Protein AF-A0A510G620-F1 (afdb_monomer_lite)

Secondary structure (DSSP, 8-state):
-HHHHHHHHHHTTT-HHHHHHHHHHHHHHHHHHHHHHHTSTTS-----PPPHHHHHHHHHHHHHHHH--STTHHHHHHHHHHHHHHHHTPPPPSEEEETTTTEEEEE-TTS-EEEE-SS--HHHHHHHHHHTT-S--EEE-STTTTTTT---

Organism: NCBI:txid238800

Foldseek 3Di:
DVLVVVLVVCVVVVCSVVSVVVVVVVVVVVVVVVVVLVPDPPSDFLQADQDPVLVVQLVVLVVLLVPDPDPSNVVSVVSNVVSVVCSNVPDQDQWDADPVQRKIWGQDPVRATAIEGQDDPPVVQCVNCSNSRHPHHHYDYNPPPVPVPPDD

Radius of gyration: 24.4 Å; chains: 1; bounding box: 45×55×71 Å

Sequence (152 aa):
MPLALLSLPFTMIGFDNYILKLMGFFIDIIIKSSAYFNSLPAAVWYFGYITNFSILLFLFGFVWICIWKTSWRLLGLAIMAISFIFMFYSPKPELIFDANHMAVGVKDRENKLVTYADKMPAFNRTYWTNWFGQKDSMVLPLENNIFLTHYG

Structure (mmCIF, N/CA/C/O backbone):
data_AF-A0A510G620-F1
#
_entry.id   AF-A0A510G620-F1
#
loop_
_atom_site.group_PDB
_atom_site.id
_atom_site.type_symbol
_atom_site.label_atom_id
_atom_site.label_alt_id
_atom_site.label_comp_id
_atom_site.label_asym_id
_atom_site.label_entity_id
_atom_site.label_seq_id
_atom_site.pdbx_PDB_ins_code
_atom_site.Cartn_x
_atom_site.Cartn_y
_atom_site.Cartn_z
_atom_site.occupancy
_atom_site.B_iso_or_equiv
_atom_site.auth_seq_id
_atom_site.auth_comp_id
_atom_site.auth_asym_id
_atom_site.auth_atom_id
_atom_site.pdbx_PDB_model_num
ATOM 1 N N . MET A 1 1 ? -9.120 -4.424 23.616 1.00 64.62 1 MET A N 1
ATOM 2 C CA . MET A 1 1 ? -10.514 -4.906 23.739 1.00 64.62 1 MET A CA 1
ATOM 3 C C . MET A 1 1 ? -11.087 -4.535 25.112 1.00 64.62 1 MET A C 1
ATOM 5 O O . MET A 1 1 ? -11.132 -5.384 25.994 1.00 64.62 1 MET A O 1
ATOM 9 N N . PRO A 1 2 ? -11.499 -3.274 25.332 1.00 77.62 2 PRO A N 1
ATOM 10 C CA . PRO A 1 2 ? -11.975 -2.819 26.647 1.00 77.62 2 PRO A CA 1
ATOM 11 C C . PRO A 1 2 ? -13.293 -3.485 27.075 1.00 77.62 2 PRO A C 1
ATOM 13 O O . PRO A 1 2 ? -13.453 -3.865 28.228 1.00 77.62 2 PRO A O 1
ATOM 16 N N . LEU A 1 3 ? -14.213 -3.692 26.124 1.00 77.94 3 LEU A N 1
ATOM 17 C CA . LEU A 1 3 ? -15.528 -4.297 26.372 1.00 77.94 3 LEU A CA 1
ATOM 18 C C . LEU A 1 3 ? -15.446 -5.791 26.733 1.00 77.94 3 LEU A C 1
ATOM 20 O O . LEU A 1 3 ? -16.223 -6.270 27.551 1.00 77.94 3 LEU A O 1
ATOM 24 N N . ALA A 1 4 ? -14.468 -6.511 26.174 1.00 81.19 4 ALA A N 1
ATOM 25 C CA . ALA A 1 4 ? -14.214 -7.909 26.521 1.00 81.19 4 ALA A CA 1
ATOM 26 C C . ALA A 1 4 ? -13.718 -8.045 27.971 1.00 81.19 4 ALA A C 1
ATOM 28 O O . ALA A 1 4 ? -14.200 -8.899 28.708 1.00 81.19 4 ALA A O 1
ATOM 29 N N . LEU A 1 5 ? -12.827 -7.151 28.416 1.00 83.69 5 LEU A N 1
ATOM 30 C CA . LEU A 1 5 ? -12.383 -7.081 29.814 1.00 83.69 5 LEU A CA 1
ATOM 31 C C . LEU A 1 5 ? -13.533 -6.736 30.773 1.00 83.69 5 LEU A C 1
ATOM 33 O O . LEU A 1 5 ? -13.620 -7.315 31.850 1.00 83.69 5 LEU A O 1
ATOM 37 N N . LEU A 1 6 ? -14.449 -5.854 30.359 1.00 81.25 6 LEU A N 1
ATOM 38 C CA . LEU A 1 6 ? -15.666 -5.527 31.111 1.00 81.25 6 LEU A CA 1
ATOM 39 C C . LEU A 1 6 ? -16.639 -6.707 31.252 1.00 81.25 6 LEU A C 1
ATOM 41 O O . LEU A 1 6 ? -17.431 -6.709 32.187 1.00 81.25 6 LEU A O 1
ATOM 45 N N . SER A 1 7 ? -16.582 -7.717 30.378 1.00 81.88 7 SER A N 1
ATOM 46 C CA . SER A 1 7 ? -17.452 -8.897 30.494 1.00 81.88 7 SER A CA 1
ATOM 47 C C . SER A 1 7 ? -17.059 -9.831 31.649 1.00 81.88 7 SER A C 1
ATOM 49 O O . SER A 1 7 ? -17.935 -10.442 32.251 1.00 81.88 7 SER A O 1
ATOM 51 N N . LEU A 1 8 ? -15.775 -9.878 32.031 1.00 83.31 8 LEU A N 1
ATOM 52 C CA . LEU A 1 8 ? -15.238 -10.775 33.067 1.00 83.31 8 LEU A CA 1
ATOM 53 C C . LEU A 1 8 ? -15.813 -10.574 34.486 1.00 83.31 8 LEU A C 1
ATOM 55 O O . LEU A 1 8 ? -16.077 -11.562 35.164 1.00 83.31 8 LEU A O 1
ATOM 59 N N . PRO A 1 9 ? -16.032 -9.350 35.000 1.00 82.38 9 PRO A N 1
ATOM 60 C CA . PRO A 1 9 ? -16.739 -9.195 36.273 1.00 82.38 9 PRO A CA 1
ATOM 61 C C . PRO A 1 9 ? -18.237 -9.519 36.148 1.00 82.38 9 PRO A C 1
ATOM 63 O O . PRO A 1 9 ? -18.855 -9.969 37.109 1.00 82.38 9 PRO A O 1
ATOM 66 N N . PHE A 1 10 ? -18.829 -9.341 34.964 1.00 78.25 10 PHE A N 1
ATOM 67 C CA . PHE A 1 10 ? -20.251 -9.594 34.723 1.00 78.25 10 PHE A CA 1
ATOM 68 C C . PHE A 1 10 ? -20.586 -11.071 34.477 1.00 78.25 10 PHE A C 1
ATOM 70 O O . PHE A 1 10 ? -21.742 -11.451 34.674 1.00 78.25 10 PHE A O 1
ATOM 77 N N . THR A 1 11 ? -19.606 -11.921 34.148 1.00 80.75 11 THR A N 1
ATOM 78 C CA . THR A 1 11 ? -19.793 -13.384 34.118 1.00 80.75 11 THR A CA 1
ATOM 79 C C . THR A 1 11 ? -20.119 -13.945 35.501 1.00 80.75 11 THR A C 1
ATOM 81 O O . THR A 1 11 ? -20.894 -14.888 35.596 1.00 80.75 11 THR A O 1
ATOM 84 N N . MET A 1 12 ? -19.614 -13.337 36.586 1.00 80.25 12 MET A N 1
ATOM 85 C CA . MET A 1 12 ? -19.996 -13.711 37.962 1.00 80.25 12 MET A CA 1
ATOM 86 C C . MET A 1 12 ? -21.465 -13.385 38.281 1.00 80.25 12 MET A C 1
ATOM 88 O O . MET A 1 12 ? -22.067 -14.026 39.135 1.00 80.25 12 MET A O 1
ATOM 92 N N . ILE A 1 13 ? -22.043 -12.395 37.594 1.00 79.81 13 ILE A N 1
ATOM 93 C CA . ILE A 1 13 ? -23.417 -11.905 37.797 1.00 79.81 13 ILE A CA 1
ATOM 94 C C . ILE A 1 13 ? -24.389 -12.533 36.765 1.00 79.81 13 ILE A C 1
ATOM 96 O O . ILE A 1 13 ? -25.602 -12.402 36.897 1.00 79.81 13 ILE A O 1
ATOM 100 N N . GLY A 1 14 ? -23.878 -13.241 35.746 1.00 79.81 14 GLY A N 1
ATOM 101 C CA . GLY A 1 14 ? -24.669 -13.879 34.681 1.00 79.81 14 GLY A CA 1
ATOM 102 C C . GLY A 1 14 ? -25.191 -12.924 33.594 1.00 79.81 14 GLY A C 1
ATOM 103 O O . GLY A 1 14 ? -26.107 -13.269 32.850 1.00 79.81 14 GLY A O 1
ATOM 104 N N . PHE A 1 15 ? -24.641 -11.707 33.509 1.00 79.50 15 PHE A N 1
ATOM 105 C CA . PHE A 1 15 ? -25.036 -10.659 32.546 1.00 79.50 15 PHE A CA 1
ATOM 106 C C . PHE A 1 15 ? -24.061 -10.517 31.360 1.00 79.50 15 PHE A C 1
ATOM 108 O O . PHE A 1 15 ? -24.172 -9.595 30.547 1.00 79.50 15 PHE A O 1
ATOM 115 N N . ASP A 1 16 ? -23.113 -11.439 31.238 1.00 82.06 16 ASP A N 1
ATOM 116 C CA . ASP A 1 16 ? -22.087 -11.502 30.195 1.00 82.06 16 ASP A CA 1
ATOM 117 C C . ASP A 1 16 ? -22.672 -11.541 28.777 1.00 82.06 16 ASP A C 1
ATOM 119 O O . ASP A 1 16 ? -22.188 -10.835 27.890 1.00 82.06 16 ASP A O 1
ATOM 123 N N . ASN A 1 17 ? -23.774 -12.271 28.581 1.00 83.44 17 ASN A N 1
ATOM 124 C CA . ASN A 1 17 ? -24.455 -12.379 27.290 1.00 83.44 17 ASN A CA 1
ATOM 125 C C . ASN A 1 17 ? -24.844 -11.014 26.695 1.00 83.44 17 ASN A C 1
ATOM 127 O O . ASN A 1 17 ? -24.731 -10.810 25.485 1.00 83.44 17 ASN A O 1
ATOM 131 N N . TYR A 1 18 ? -25.269 -10.053 27.523 1.00 85.00 18 TYR A N 1
ATOM 132 C CA . TYR A 1 18 ? -25.637 -8.715 27.050 1.00 85.00 18 TYR A CA 1
ATOM 133 C C . TYR A 1 18 ? -24.414 -7.923 26.574 1.00 85.00 18 TYR A C 1
ATOM 135 O O . TYR A 1 18 ? -24.462 -7.287 25.519 1.00 85.00 18 TYR A O 1
ATOM 143 N N . ILE A 1 19 ? -23.303 -8.002 27.312 1.00 84.12 19 ILE A N 1
ATOM 144 C CA . ILE A 1 19 ? -22.046 -7.319 26.970 1.00 84.12 19 ILE A CA 1
ATOM 145 C C . ILE A 1 19 ? -21.431 -7.925 25.704 1.00 84.12 19 ILE A C 1
ATOM 147 O O . ILE A 1 19 ? -20.974 -7.192 24.825 1.00 84.12 19 ILE A O 1
ATOM 151 N N . LEU A 1 20 ? -21.471 -9.251 25.567 1.00 85.31 20 LEU A N 1
ATOM 152 C CA . LEU A 1 20 ? -20.983 -9.949 24.377 1.00 85.31 20 LEU A CA 1
ATOM 153 C C . LEU A 1 20 ? -21.818 -9.611 23.136 1.00 85.31 20 LEU A C 1
ATOM 155 O O . LEU A 1 20 ? -21.257 -9.361 22.069 1.00 85.31 20 LEU A O 1
ATOM 159 N N . LYS A 1 21 ? -23.145 -9.518 23.273 1.00 87.88 21 LYS A N 1
ATOM 160 C CA . LYS A 1 21 ? -24.038 -9.126 22.172 1.00 87.88 21 LYS A CA 1
ATOM 161 C C . LYS A 1 21 ? -23.819 -7.672 21.748 1.00 87.88 21 LYS A C 1
ATOM 163 O O . LYS A 1 21 ? -23.801 -7.377 20.553 1.00 87.88 21 LYS A O 1
ATOM 168 N N . LEU A 1 22 ? -23.574 -6.782 22.712 1.00 89.06 22 LEU A N 1
ATOM 169 C CA . LEU A 1 22 ? -23.185 -5.396 22.452 1.00 89.06 22 LEU A CA 1
ATOM 170 C C . LEU A 1 22 ? -21.836 -5.316 21.717 1.00 89.06 22 LEU A C 1
ATOM 172 O O . LEU A 1 22 ? -21.700 -4.563 20.756 1.00 89.06 22 LEU A O 1
ATOM 176 N N . MET A 1 23 ? -20.848 -6.118 22.122 1.00 88.81 23 MET A N 1
ATOM 177 C CA . MET A 1 23 ? -19.558 -6.198 21.432 1.00 88.81 23 MET A CA 1
ATOM 178 C C . MET A 1 23 ? -19.716 -6.694 19.986 1.00 88.81 23 MET A C 1
ATOM 180 O O . MET A 1 23 ? -19.136 -6.098 19.078 1.00 88.81 23 MET A O 1
ATOM 184 N N . GLY A 1 24 ? -20.530 -7.733 19.769 1.00 89.12 24 GLY A N 1
ATOM 185 C CA . GLY A 1 24 ? -20.850 -8.256 18.437 1.00 89.12 24 GLY A CA 1
ATOM 186 C C . GLY A 1 24 ? -21.460 -7.193 17.524 1.00 89.12 24 GLY A C 1
ATOM 187 O O . GLY A 1 24 ? -21.016 -7.034 16.392 1.00 89.12 24 GLY A O 1
ATOM 188 N N . PHE A 1 25 ? -22.381 -6.378 18.046 1.00 92.44 25 PHE A N 1
ATOM 189 C CA . PHE A 1 25 ? -22.967 -5.258 17.305 1.00 92.44 25 PHE A CA 1
ATOM 190 C C . PHE A 1 25 ? -21.914 -4.251 16.807 1.00 92.44 25 PHE A C 1
ATOM 192 O O . PHE A 1 25 ? -21.951 -3.837 15.648 1.00 92.44 25 PHE A O 1
ATOM 199 N N . PHE A 1 26 ? -20.943 -3.876 17.646 1.00 90.50 26 PHE A N 1
ATOM 200 C CA . PHE A 1 26 ? -19.870 -2.966 17.226 1.00 90.50 26 PHE A CA 1
ATOM 201 C C . PHE A 1 26 ? -18.926 -3.597 16.202 1.00 90.50 26 PHE A C 1
ATOM 203 O O . PHE A 1 26 ? -18.506 -2.925 15.259 1.00 90.50 26 PHE A O 1
ATOM 210 N N . ILE A 1 27 ? -18.610 -4.883 16.359 1.00 92.00 27 ILE A N 1
ATOM 211 C CA . ILE A 1 27 ? -17.795 -5.618 15.387 1.00 92.00 27 ILE A CA 1
ATOM 212 C C . ILE A 1 27 ? -18.516 -5.670 14.035 1.00 92.00 27 ILE A C 1
ATOM 214 O O . ILE A 1 27 ? -17.901 -5.367 13.014 1.00 92.00 27 ILE A O 1
ATOM 218 N N . ASP A 1 28 ? -19.820 -5.946 14.024 1.00 94.62 28 ASP A N 1
ATOM 219 C CA . ASP A 1 28 ? -20.630 -5.954 12.804 1.00 94.62 28 ASP A CA 1
ATOM 220 C C . ASP A 1 28 ? -20.625 -4.596 12.098 1.00 94.62 28 ASP A C 1
ATOM 222 O O . ASP A 1 28 ? -20.543 -4.545 10.871 1.00 94.62 28 ASP A O 1
ATOM 226 N N . ILE A 1 29 ? -20.675 -3.487 12.844 1.00 95.19 29 ILE A N 1
ATOM 227 C CA . ILE A 1 29 ? -20.556 -2.138 12.268 1.00 95.19 29 ILE A CA 1
ATOM 228 C C . ILE A 1 29 ? -19.197 -1.958 11.586 1.00 95.19 29 ILE A C 1
ATOM 230 O O . ILE A 1 29 ? -19.141 -1.456 10.460 1.00 95.19 29 ILE A O 1
ATOM 234 N N . ILE A 1 30 ? -18.108 -2.374 12.237 1.00 94.06 30 ILE A N 1
ATOM 235 C CA . ILE A 1 30 ? -16.750 -2.255 11.688 1.00 94.06 30 ILE A CA 1
ATOM 236 C C . ILE A 1 30 ? -16.614 -3.110 10.423 1.00 94.06 30 ILE A C 1
ATOM 238 O O . ILE A 1 30 ? -16.122 -2.622 9.404 1.00 94.06 30 ILE A O 1
ATOM 242 N N . ILE A 1 31 ? -17.099 -4.355 10.458 1.00 95.38 31 ILE A N 1
ATOM 243 C CA . ILE A 1 31 ? -17.060 -5.277 9.316 1.00 95.38 31 ILE A CA 1
ATOM 244 C C . ILE A 1 31 ? -17.887 -4.726 8.155 1.00 95.38 31 ILE A C 1
ATOM 246 O O . ILE A 1 31 ? -17.385 -4.661 7.035 1.00 95.38 31 ILE A O 1
ATOM 250 N N . LYS A 1 32 ? -19.124 -4.277 8.406 1.00 95.50 32 LYS A N 1
ATOM 251 C CA . LYS A 1 32 ? -19.993 -3.702 7.366 1.00 95.50 32 LYS A CA 1
ATOM 2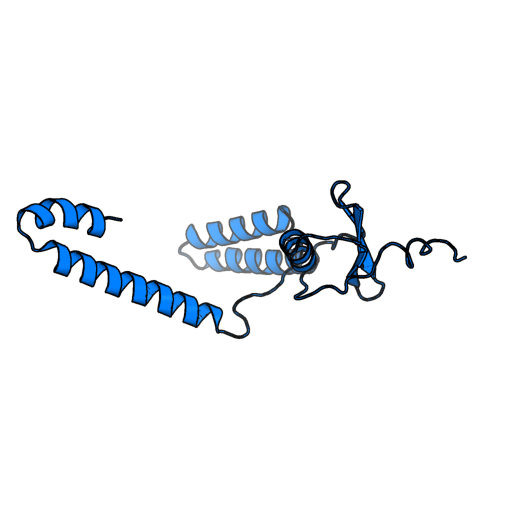52 C C . LYS A 1 32 ? -19.388 -2.445 6.755 1.00 95.50 32 LYS A C 1
ATOM 254 O O . LYS A 1 32 ? -19.432 -2.284 5.540 1.00 95.50 32 LYS A O 1
ATOM 259 N N . SER A 1 33 ? -18.785 -1.588 7.576 1.00 92.94 33 SER A N 1
ATOM 260 C CA . SER A 1 33 ? -18.107 -0.379 7.097 1.00 92.94 33 SER A CA 1
ATOM 261 C C . SER A 1 33 ? -16.909 -0.736 6.217 1.00 92.94 33 SER A C 1
ATOM 263 O O . SER A 1 33 ? -16.786 -0.223 5.110 1.00 92.94 33 SER A O 1
ATOM 265 N N . SER A 1 34 ? -16.062 -1.668 6.662 1.00 91.88 34 SER A N 1
ATOM 266 C CA . SER A 1 34 ? -14.922 -2.160 5.878 1.00 91.88 34 SER A CA 1
ATOM 267 C C . SER A 1 34 ? -15.364 -2.781 4.549 1.00 91.88 34 SER A C 1
ATOM 269 O O . SER A 1 34 ? -14.830 -2.436 3.496 1.00 91.88 34 SER A O 1
ATOM 271 N N . ALA A 1 35 ? -16.395 -3.632 4.575 1.00 91.69 35 ALA A N 1
ATOM 272 C CA . ALA A 1 35 ? -16.962 -4.251 3.380 1.00 91.69 35 ALA A CA 1
ATOM 273 C C . ALA A 1 35 ? -17.515 -3.207 2.398 1.00 91.69 35 ALA A C 1
ATOM 275 O O . ALA A 1 35 ? -17.292 -3.319 1.194 1.00 91.69 35 ALA A O 1
ATOM 276 N N . TYR A 1 36 ? -18.175 -2.165 2.910 1.00 92.62 36 TYR A N 1
ATOM 277 C CA . TYR A 1 36 ? -18.656 -1.051 2.099 1.00 92.62 36 TYR A CA 1
ATOM 278 C C . TYR A 1 36 ? -17.504 -0.321 1.398 1.00 92.62 36 TYR A C 1
ATOM 280 O O . TYR A 1 36 ? -17.541 -0.163 0.177 1.00 92.62 36 TYR A O 1
ATOM 288 N N . PHE A 1 37 ? -16.443 0.050 2.124 1.00 88.81 37 PHE A N 1
ATOM 289 C CA . PHE A 1 37 ? -15.288 0.719 1.516 1.00 88.81 37 PHE A CA 1
ATOM 290 C C . PHE A 1 37 ? -14.555 -0.170 0.505 1.00 88.81 37 PHE A C 1
ATOM 292 O O . PHE A 1 37 ? -14.185 0.315 -0.560 1.00 88.81 37 PHE A O 1
ATOM 299 N N . ASN A 1 38 ? -14.414 -1.469 0.784 1.00 87.75 38 ASN A N 1
ATOM 300 C CA . ASN A 1 38 ? -13.821 -2.426 -0.156 1.00 87.75 38 ASN A CA 1
ATOM 301 C C . ASN A 1 38 ? -14.662 -2.639 -1.423 1.00 87.75 38 ASN A C 1
ATOM 303 O O . ASN A 1 38 ? -14.111 -2.999 -2.459 1.00 87.75 38 ASN A O 1
ATOM 307 N N . SER A 1 39 ? -15.981 -2.429 -1.360 1.00 88.44 39 SER A N 1
ATOM 308 C CA . SER A 1 39 ? -16.870 -2.589 -2.520 1.00 88.44 39 SER A CA 1
ATOM 309 C C . SER A 1 39 ? -16.784 -1.441 -3.535 1.00 88.44 39 SER A C 1
ATOM 311 O O . SER A 1 39 ? -17.310 -1.557 -4.642 1.00 88.44 39 SER A O 1
ATOM 313 N N . LEU A 1 40 ? -16.120 -0.332 -3.189 1.00 89.88 40 LEU A N 1
ATOM 314 C CA . LEU A 1 40 ? -15.976 0.814 -4.082 1.00 89.88 40 LEU A CA 1
ATOM 315 C C . LEU A 1 40 ? -15.030 0.476 -5.255 1.00 89.88 40 LEU A C 1
ATOM 317 O O . LEU A 1 40 ? -13.940 -0.052 -5.033 1.00 89.88 40 LEU A O 1
ATOM 321 N N . PRO A 1 41 ? -15.369 0.856 -6.504 1.00 75.75 41 PRO A N 1
ATOM 322 C CA . PRO A 1 41 ? -14.598 0.498 -7.703 1.00 75.75 41 PRO A CA 1
ATOM 323 C C . PRO A 1 41 ? -13.181 1.103 -7.758 1.00 75.75 41 PRO A C 1
ATOM 325 O O . PRO A 1 41 ? -12.390 0.729 -8.618 1.00 75.75 41 PRO A O 1
ATOM 328 N N . ALA A 1 42 ? -12.845 2.010 -6.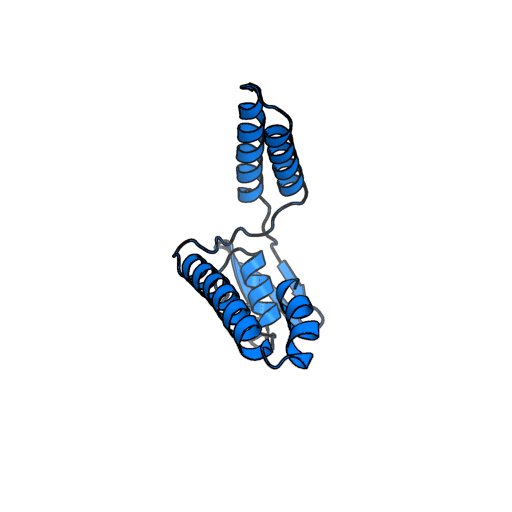836 1.00 76.31 42 ALA A N 1
ATOM 329 C CA . ALA A 1 42 ? -11.529 2.631 -6.688 1.00 76.31 42 ALA A CA 1
ATOM 330 C C . ALA A 1 42 ? -10.907 2.396 -5.296 1.00 76.31 42 ALA A C 1
ATOM 332 O O . ALA A 1 42 ? -10.006 3.131 -4.901 1.00 76.31 42 ALA A O 1
ATOM 333 N N . ALA A 1 43 ? -11.383 1.395 -4.545 1.00 72.12 43 ALA A N 1
ATOM 334 C CA . ALA A 1 43 ? -10.880 1.089 -3.203 1.00 72.12 43 ALA A CA 1
ATOM 335 C C . ALA A 1 43 ? -9.384 0.737 -3.193 1.00 72.12 43 ALA A C 1
ATOM 337 O O . ALA A 1 43 ? -8.676 1.035 -2.234 1.00 72.12 43 ALA A O 1
ATOM 338 N N . VAL A 1 44 ? -8.901 0.127 -4.280 1.00 70.62 44 VAL A N 1
ATOM 339 C CA . VAL A 1 44 ? -7.497 -0.241 -4.456 1.00 70.62 44 VAL A CA 1
ATOM 340 C C . VAL A 1 44 ? -6.979 0.370 -5.748 1.00 70.62 44 VAL A C 1
ATOM 342 O O . VAL A 1 44 ? -7.438 0.036 -6.839 1.00 70.62 44 VAL A O 1
ATOM 345 N N . TRP A 1 45 ? -6.001 1.262 -5.616 1.00 65.81 45 TRP A N 1
ATOM 346 C CA . TRP A 1 45 ? -5.190 1.733 -6.731 1.00 65.81 45 TRP A CA 1
ATOM 347 C C . TRP A 1 45 ? -3.845 1.024 -6.698 1.00 65.81 45 TRP A C 1
ATOM 349 O O . TRP A 1 45 ? -3.076 1.160 -5.747 1.00 65.81 45 TRP A O 1
ATOM 359 N N . TYR A 1 46 ? -3.564 0.275 -7.758 1.00 65.25 46 TYR A N 1
ATOM 360 C CA . TYR A 1 46 ? -2.301 -0.425 -7.938 1.00 65.25 46 TYR A CA 1
ATOM 361 C C . TYR A 1 46 ? -1.239 0.558 -8.435 1.00 65.25 46 TYR A C 1
ATOM 363 O O . TYR A 1 46 ? -0.904 0.607 -9.618 1.00 65.25 46 TYR A O 1
ATOM 371 N N . PHE A 1 47 ? -0.721 1.380 -7.525 1.00 60.47 47 PHE A N 1
ATOM 372 C CA . PHE A 1 47 ? 0.552 2.044 -7.760 1.00 60.47 47 PHE A CA 1
ATOM 373 C C . PHE A 1 47 ? 1.650 0.985 -7.654 1.00 60.47 47 PHE A C 1
ATOM 375 O O . PHE A 1 47 ? 1.648 0.194 -6.714 1.00 60.47 47 PHE A O 1
ATOM 382 N N . GLY A 1 48 ? 2.543 0.931 -8.645 1.00 65.75 48 GLY A N 1
ATOM 383 C CA . GLY A 1 48 ? 3.700 0.037 -8.609 1.00 65.75 48 GLY A CA 1
ATOM 384 C C . GLY A 1 48 ? 4.672 0.404 -7.480 1.00 65.75 48 GLY A C 1
ATOM 385 O O . GLY A 1 48 ? 4.305 1.045 -6.497 1.00 65.75 48 GLY A O 1
ATOM 386 N N . TYR A 1 49 ? 5.939 0.023 -7.621 1.00 69.38 49 TYR A N 1
ATOM 387 C CA . TYR A 1 49 ? 6.953 0.302 -6.605 1.00 69.38 49 TYR A CA 1
ATOM 388 C C . TYR A 1 49 ? 6.985 1.775 -6.152 1.00 69.38 49 TYR A C 1
ATOM 390 O O . TYR A 1 49 ? 7.241 2.688 -6.938 1.00 69.38 49 TYR A O 1
ATOM 398 N N . ILE A 1 50 ? 6.768 1.986 -4.852 1.00 74.69 50 ILE A N 1
ATOM 399 C CA . ILE A 1 50 ? 6.895 3.289 -4.201 1.00 74.69 50 ILE A CA 1
ATOM 400 C C . ILE A 1 50 ? 8.341 3.444 -3.750 1.00 74.69 50 ILE A C 1
ATOM 402 O O . ILE A 1 50 ? 8.829 2.690 -2.911 1.00 74.69 50 ILE A O 1
ATOM 406 N N . THR A 1 51 ? 9.029 4.444 -4.288 1.00 81.00 51 THR A N 1
ATOM 407 C CA . THR A 1 51 ? 10.404 4.745 -3.885 1.00 81.00 51 THR A CA 1
ATOM 408 C C . THR A 1 51 ? 10.462 5.314 -2.464 1.00 81.00 51 THR A C 1
ATOM 410 O O . THR A 1 51 ? 9.635 6.139 -2.069 1.00 81.00 51 THR A O 1
ATOM 413 N N . ASN A 1 52 ? 11.506 4.944 -1.710 1.00 86.25 52 ASN A N 1
ATOM 414 C CA . ASN A 1 52 ? 11.760 5.463 -0.356 1.00 86.25 52 ASN A CA 1
ATOM 415 C C . ASN A 1 52 ? 11.825 7.001 -0.307 1.00 86.25 52 ASN A C 1
ATOM 417 O O . ASN A 1 52 ? 11.451 7.622 0.685 1.00 86.25 52 ASN A O 1
ATOM 421 N N . PHE A 1 53 ? 12.280 7.635 -1.388 1.00 86.50 53 PHE A N 1
ATOM 422 C CA . PHE A 1 53 ? 12.305 9.090 -1.486 1.00 86.50 53 PHE A CA 1
ATOM 423 C C . PHE A 1 53 ? 10.893 9.688 -1.573 1.00 86.50 53 PHE A C 1
ATOM 425 O O . PHE A 1 53 ? 10.591 10.660 -0.881 1.00 86.50 53 PHE A O 1
ATOM 432 N N . SER A 1 54 ? 10.002 9.074 -2.361 1.00 86.12 54 SER A N 1
ATOM 433 C CA . SER A 1 54 ? 8.617 9.538 -2.516 1.00 86.12 54 SER A CA 1
ATOM 434 C C . SER A 1 54 ? 7.856 9.470 -1.195 1.00 86.12 54 SER A C 1
ATOM 436 O O . SER A 1 54 ? 7.201 10.445 -0.819 1.00 86.12 54 SER A O 1
ATOM 438 N N . ILE A 1 55 ? 7.990 8.364 -0.449 1.00 88.50 55 ILE A N 1
ATOM 439 C CA . ILE A 1 55 ? 7.311 8.213 0.846 1.00 88.50 55 ILE A CA 1
ATOM 440 C C . ILE A 1 55 ? 7.835 9.213 1.885 1.00 88.50 55 ILE A C 1
ATOM 442 O O . ILE A 1 55 ? 7.045 9.796 2.627 1.00 88.50 55 ILE A O 1
ATOM 446 N N . LEU A 1 56 ? 9.147 9.477 1.900 1.00 92.94 56 LEU A N 1
ATOM 447 C CA . LEU A 1 56 ? 9.748 10.459 2.802 1.00 92.94 56 LEU A CA 1
ATOM 448 C C . LEU A 1 56 ? 9.228 11.871 2.504 1.00 92.94 56 LEU A C 1
ATOM 450 O O . LEU A 1 56 ? 8.844 12.598 3.420 1.00 92.94 56 LEU A O 1
ATOM 454 N N . LEU A 1 57 ? 9.160 12.237 1.221 1.00 91.56 57 LEU A N 1
ATOM 455 C CA . LEU A 1 57 ? 8.653 13.535 0.782 1.00 91.56 57 LEU A CA 1
ATOM 456 C C . LEU A 1 57 ? 7.163 13.706 1.116 1.00 91.56 57 LEU A C 1
ATOM 458 O O . LEU A 1 57 ? 6.748 14.770 1.576 1.00 91.56 57 LEU A O 1
ATOM 462 N N . PHE A 1 58 ? 6.367 12.645 0.948 1.00 91.75 58 PHE A N 1
ATOM 463 C CA . PHE A 1 58 ? 4.954 12.638 1.326 1.00 91.75 58 PHE A CA 1
ATOM 464 C C . PHE A 1 58 ? 4.773 12.861 2.830 1.00 91.75 58 PHE A C 1
ATOM 466 O O . PHE A 1 58 ? 4.006 13.733 3.238 1.00 91.75 58 PHE A O 1
ATOM 473 N N . LEU A 1 59 ? 5.505 12.101 3.652 1.00 94.19 59 LEU A N 1
ATOM 474 C CA . LEU A 1 59 ? 5.476 12.227 5.109 1.00 94.19 59 LEU A CA 1
ATOM 475 C C . LEU A 1 59 ? 5.879 13.628 5.555 1.00 94.19 59 LEU A C 1
ATOM 477 O O . LEU A 1 59 ? 5.221 14.204 6.418 1.00 94.19 59 LEU A O 1
ATOM 481 N N . PHE A 1 60 ? 6.912 14.202 4.941 1.00 94.12 60 PHE A N 1
ATOM 482 C CA . PHE A 1 60 ? 7.337 15.563 5.240 1.00 94.12 60 PHE A CA 1
ATOM 483 C C . PHE A 1 60 ? 6.232 16.584 4.935 1.00 94.12 60 PHE A C 1
ATOM 485 O O . PHE A 1 60 ? 5.917 17.418 5.784 1.00 94.12 60 PHE A O 1
ATOM 492 N N . GLY A 1 61 ? 5.584 16.480 3.769 1.00 92.06 61 GLY A N 1
ATOM 493 C CA . GLY A 1 61 ? 4.438 17.322 3.414 1.00 92.06 61 GLY A CA 1
ATOM 494 C C . GLY A 1 61 ? 3.255 17.153 4.374 1.00 92.06 61 GLY A C 1
ATOM 495 O O . GLY A 1 61 ? 2.663 18.143 4.805 1.00 92.06 61 GLY A O 1
ATOM 496 N N . PHE A 1 62 ? 2.956 15.920 4.788 1.00 92.69 62 PHE A N 1
ATOM 497 C CA . PHE A 1 62 ? 1.895 15.629 5.754 1.00 92.69 62 PHE A CA 1
ATOM 498 C C . PHE A 1 62 ? 2.190 16.218 7.141 1.00 92.69 62 PHE A C 1
ATOM 500 O O . PHE A 1 62 ? 1.344 16.892 7.732 1.00 92.69 62 PHE A O 1
ATOM 507 N N . VAL A 1 63 ? 3.411 16.028 7.648 1.00 94.06 63 VAL A N 1
ATOM 508 C CA . VAL A 1 63 ? 3.857 16.594 8.930 1.00 94.06 63 VAL A CA 1
ATOM 509 C C . VAL A 1 63 ? 3.836 18.122 8.884 1.00 94.06 63 VAL A C 1
ATOM 511 O O . VAL A 1 63 ? 3.367 18.753 9.830 1.00 94.06 63 VAL A O 1
ATOM 514 N N . TRP A 1 64 ? 4.251 18.725 7.767 1.00 94.06 64 TRP A N 1
ATOM 515 C CA . TRP A 1 64 ? 4.154 20.169 7.556 1.00 94.06 64 TRP A CA 1
ATOM 516 C C . TRP A 1 64 ? 2.710 20.664 7.696 1.00 94.06 64 TRP A C 1
ATOM 518 O O . TRP A 1 64 ? 2.450 21.638 8.402 1.00 94.06 64 TRP A O 1
ATOM 528 N N . ILE A 1 65 ? 1.747 19.964 7.089 1.00 91.38 65 ILE A N 1
ATOM 529 C CA . ILE A 1 65 ? 0.329 20.324 7.204 1.00 91.38 65 ILE A CA 1
ATOM 530 C C . ILE A 1 65 ? -0.153 20.267 8.662 1.00 91.38 65 ILE A C 1
ATOM 532 O O . ILE A 1 65 ? -0.929 21.124 9.086 1.00 91.38 65 ILE A O 1
ATOM 536 N N . CYS A 1 66 ? 0.296 19.270 9.423 1.00 89.56 66 CYS A N 1
ATOM 537 C CA . CYS A 1 66 ? -0.108 19.077 10.816 1.00 89.56 66 CYS A CA 1
ATOM 538 C C . CYS A 1 66 ? 0.501 20.109 11.780 1.00 89.56 66 CYS A C 1
ATOM 540 O O . CYS A 1 66 ? -0.152 20.478 12.755 1.00 89.56 66 CYS A O 1
ATOM 542 N N . ILE A 1 67 ? 1.727 20.578 11.526 1.00 92.38 67 ILE A N 1
ATOM 543 C CA . ILE A 1 67 ? 2.425 21.530 12.407 1.00 92.38 67 ILE A CA 1
ATOM 544 C C . ILE A 1 67 ? 1.866 22.952 12.256 1.00 92.38 67 ILE A C 1
ATOM 546 O O . ILE A 1 67 ? 1.686 23.662 13.248 1.00 92.38 67 ILE A O 1
ATOM 550 N N . TRP A 1 68 ? 1.585 23.392 11.028 1.00 91.12 68 TRP A N 1
ATOM 551 C CA . TRP A 1 68 ? 1.243 24.790 10.758 1.00 91.12 68 TRP A CA 1
ATOM 552 C C . TRP A 1 68 ? -0.276 25.026 10.727 1.00 91.12 68 TRP A C 1
ATOM 554 O O . TRP A 1 68 ? -0.996 24.439 9.923 1.00 91.12 68 TRP A O 1
ATOM 564 N N . LYS A 1 69 ? -0.777 25.958 11.556 1.00 81.38 69 LYS A N 1
ATOM 565 C CA . LYS A 1 69 ? -2.198 26.385 11.554 1.00 81.38 69 LYS A CA 1
ATOM 566 C C . LYS A 1 69 ? -2.543 27.473 10.522 1.00 81.38 69 LYS A C 1
ATOM 568 O O . LYS A 1 69 ? -3.715 27.641 10.201 1.00 81.38 69 LYS A O 1
ATOM 573 N N . THR A 1 70 ? -1.557 28.213 10.018 1.00 85.69 70 THR A N 1
ATOM 574 C CA . THR A 1 70 ? -1.740 29.376 9.118 1.00 85.69 70 THR A CA 1
ATOM 575 C C . THR A 1 70 ? -1.723 28.958 7.636 1.00 85.69 70 THR A C 1
ATOM 577 O O . THR A 1 70 ? -1.377 27.823 7.320 1.00 85.69 70 THR A O 1
ATOM 580 N N . SER A 1 71 ? -2.036 29.859 6.692 1.00 84.50 71 SER A N 1
ATOM 581 C CA . SER A 1 71 ? -2.040 29.606 5.233 1.00 84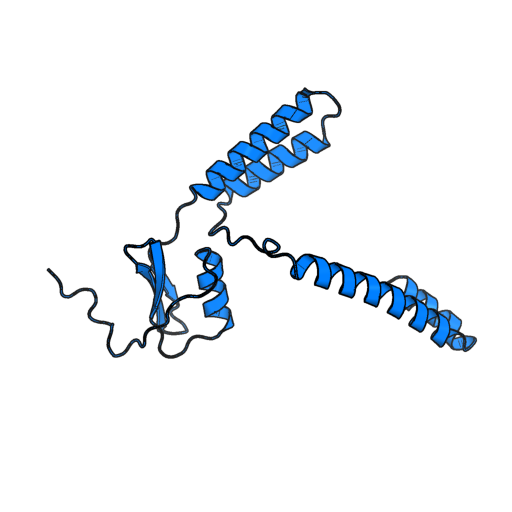.50 71 SER A CA 1
ATOM 582 C C . SER A 1 71 ? -0.749 28.990 4.666 1.00 84.50 71 SER A C 1
ATOM 584 O O . SER A 1 71 ? -0.789 28.358 3.615 1.00 84.50 71 SER A O 1
ATOM 586 N N . TRP A 1 72 ? 0.382 29.078 5.376 1.00 86.38 72 TRP A N 1
ATOM 587 C CA . TRP A 1 72 ? 1.625 28.353 5.054 1.00 86.38 72 TRP A CA 1
ATOM 588 C C . TRP A 1 72 ? 1.479 26.825 5.035 1.00 86.38 72 TRP A C 1
ATOM 590 O O . TRP A 1 72 ? 2.313 26.125 4.459 1.00 86.38 72 TRP A O 1
ATOM 600 N N . ARG A 1 73 ? 0.383 26.302 5.589 1.00 87.88 73 ARG A N 1
ATOM 601 C CA . ARG A 1 73 ? -0.021 24.901 5.480 1.00 87.88 73 ARG A CA 1
ATOM 602 C C . ARG A 1 73 ? -0.175 24.435 4.026 1.00 87.88 73 ARG A C 1
ATOM 604 O O . ARG A 1 73 ? 0.095 23.275 3.733 1.00 87.88 73 ARG A O 1
ATOM 611 N N . LEU A 1 74 ? -0.557 25.332 3.108 1.00 88.12 74 LEU A N 1
ATOM 612 C CA . LEU A 1 74 ? -0.738 25.020 1.681 1.00 88.12 74 LEU A CA 1
ATOM 613 C C . LEU A 1 74 ? 0.559 24.555 1.004 1.00 88.12 74 LEU A C 1
ATOM 615 O O . LEU A 1 74 ? 0.500 23.754 0.074 1.00 88.12 74 LEU A O 1
ATOM 619 N N . LEU A 1 75 ? 1.726 24.976 1.505 1.00 90.75 75 LEU A N 1
ATOM 620 C CA . LEU A 1 75 ? 3.013 24.489 0.999 1.00 90.75 75 LEU A CA 1
ATOM 621 C C . LEU A 1 75 ? 3.182 22.985 1.229 1.00 90.75 75 LEU A C 1
ATOM 623 O O . LEU A 1 75 ? 3.699 22.291 0.360 1.00 90.75 75 LEU A O 1
ATOM 627 N N . GLY A 1 76 ? 2.679 22.457 2.348 1.00 88.56 76 GLY A N 1
ATOM 628 C CA . GLY A 1 76 ? 2.700 21.016 2.604 1.00 88.56 76 GLY A CA 1
ATOM 629 C C . GLY A 1 76 ? 1.868 20.240 1.582 1.00 88.56 76 GLY A C 1
ATOM 630 O O . GLY A 1 76 ? 2.278 19.172 1.138 1.00 88.56 76 GLY A O 1
ATOM 631 N N . LEU A 1 77 ? 0.757 20.823 1.119 1.00 90.25 77 LEU A N 1
ATOM 632 C CA . LEU A 1 77 ? -0.085 20.228 0.080 1.00 90.25 77 LEU A CA 1
ATOM 633 C C . LEU A 1 77 ? 0.626 20.219 -1.281 1.00 90.25 77 LEU A C 1
ATOM 635 O O . LEU A 1 77 ? 0.566 19.218 -1.993 1.00 90.25 77 LEU A O 1
ATOM 639 N N . ALA A 1 78 ? 1.373 21.280 -1.605 1.00 91.81 78 ALA A N 1
ATOM 640 C CA . ALA A 1 78 ? 2.229 21.307 -2.791 1.00 91.81 78 ALA A CA 1
ATOM 641 C C . ALA A 1 78 ? 3.333 20.233 -2.731 1.00 91.81 78 ALA A C 1
ATOM 643 O O . ALA A 1 78 ? 3.551 19.524 -3.710 1.00 91.81 78 ALA A O 1
ATOM 644 N N . ILE A 1 79 ? 3.980 20.049 -1.573 1.00 90.25 79 ILE A N 1
ATOM 645 C CA . ILE A 1 79 ? 4.999 19.004 -1.370 1.00 90.25 79 ILE A CA 1
ATOM 646 C C . ILE A 1 79 ? 4.396 17.602 -1.544 1.00 90.25 79 ILE A C 1
ATOM 648 O O . ILE A 1 79 ? 4.984 16.755 -2.219 1.00 90.25 79 ILE A O 1
ATOM 652 N N . MET A 1 80 ? 3.202 17.357 -0.994 1.00 90.69 80 MET A N 1
ATOM 653 C CA . MET A 1 80 ? 2.494 16.087 -1.187 1.00 90.69 80 MET A CA 1
ATOM 654 C C . MET A 1 80 ? 2.152 15.848 -2.663 1.00 90.69 80 MET A C 1
ATOM 656 O O . MET A 1 80 ? 2.358 14.742 -3.158 1.00 90.69 80 MET A O 1
ATOM 660 N N . ALA A 1 81 ? 1.691 16.874 -3.386 1.00 91.44 81 ALA A N 1
ATOM 661 C CA . ALA A 1 81 ? 1.411 16.769 -4.819 1.00 91.44 81 ALA A CA 1
ATOM 662 C C . ALA A 1 81 ? 2.673 16.422 -5.631 1.00 91.44 81 ALA A C 1
ATOM 664 O O . ALA A 1 81 ? 2.618 15.570 -6.517 1.00 91.44 81 ALA A O 1
ATOM 665 N N . ILE A 1 82 ? 3.823 17.012 -5.290 1.00 90.25 82 ILE A N 1
ATOM 666 C CA . ILE A 1 82 ? 5.113 16.677 -5.911 1.00 90.25 82 ILE A CA 1
ATOM 667 C C . ILE A 1 82 ? 5.484 15.216 -5.632 1.00 90.25 82 ILE A C 1
ATOM 669 O O . ILE A 1 82 ? 5.897 14.509 -6.549 1.00 90.25 82 ILE A O 1
ATOM 673 N N . SER A 1 83 ? 5.286 14.728 -4.405 1.00 87.38 83 SER A N 1
ATOM 674 C CA . SER A 1 83 ? 5.532 13.317 -4.075 1.00 87.38 83 SER A CA 1
ATOM 675 C C . SER A 1 83 ? 4.707 12.356 -4.944 1.00 87.38 83 SER A C 1
ATOM 677 O O . SER A 1 83 ? 5.253 11.377 -5.455 1.00 87.38 83 SER A O 1
ATOM 679 N N . PHE A 1 84 ? 3.433 12.666 -5.214 1.00 85.75 84 PHE A N 1
ATOM 680 C CA . PHE A 1 84 ? 2.615 11.860 -6.131 1.00 85.75 84 PHE A CA 1
ATOM 681 C C . PHE A 1 84 ? 3.193 11.798 -7.550 1.00 85.75 84 PHE A C 1
ATOM 683 O O . PHE A 1 84 ? 3.170 10.736 -8.174 1.00 85.75 84 PHE A O 1
ATOM 690 N N . ILE A 1 85 ? 3.754 12.903 -8.051 1.00 85.69 85 ILE A N 1
ATOM 691 C CA . ILE A 1 85 ? 4.413 12.932 -9.365 1.00 85.69 85 ILE A CA 1
ATOM 692 C C . ILE A 1 85 ? 5.636 12.002 -9.361 1.00 85.69 85 ILE A C 1
ATOM 694 O O . ILE A 1 85 ? 5.791 11.187 -10.269 1.00 85.69 85 ILE A O 1
ATOM 698 N N . PHE A 1 86 ? 6.468 12.055 -8.318 1.00 82.81 86 PHE A N 1
ATOM 699 C CA . PHE A 1 86 ? 7.629 11.163 -8.176 1.00 82.81 86 PHE A CA 1
ATOM 700 C C . PHE A 1 86 ? 7.241 9.682 -8.053 1.00 82.81 86 PHE A C 1
ATOM 702 O O . PHE A 1 86 ? 7.913 8.807 -8.606 1.00 82.81 86 PHE A O 1
ATOM 709 N N . MET A 1 87 ? 6.130 9.389 -7.380 1.00 80.38 87 MET A N 1
ATOM 710 C CA . MET A 1 87 ? 5.592 8.034 -7.274 1.00 80.38 87 MET A CA 1
ATOM 711 C C . MET A 1 87 ? 5.119 7.505 -8.635 1.00 80.38 87 MET A C 1
ATOM 713 O O . MET A 1 87 ? 5.349 6.340 -8.948 1.00 80.38 87 MET A O 1
ATOM 717 N N . PHE A 1 88 ? 4.540 8.360 -9.483 1.00 77.06 88 PHE A N 1
ATOM 718 C CA . PHE A 1 88 ? 4.126 7.979 -10.839 1.00 77.06 88 PHE A CA 1
ATOM 719 C C . PHE A 1 88 ? 5.314 7.719 -11.783 1.00 77.06 88 PHE A C 1
ATOM 721 O O . PHE A 1 88 ? 5.244 6.833 -12.632 1.00 77.06 88 PHE A O 1
ATOM 728 N N . TYR A 1 89 ? 6.417 8.452 -11.609 1.00 75.62 89 TYR A N 1
ATOM 729 C CA . TYR A 1 89 ? 7.652 8.289 -12.389 1.00 75.62 89 TYR A CA 1
ATOM 730 C C . TYR A 1 89 ? 8.616 7.227 -11.838 1.00 75.62 89 TYR A C 1
ATOM 732 O O . TYR A 1 89 ? 9.706 7.047 -12.385 1.00 75.62 89 TYR A O 1
ATOM 740 N N . SER A 1 90 ? 8.257 6.524 -10.760 1.00 69.06 90 SER A N 1
ATOM 741 C CA . SER A 1 90 ? 9.170 5.572 -10.128 1.00 69.06 90 SER A CA 1
ATOM 742 C C . SER A 1 90 ? 9.514 4.404 -11.074 1.00 69.06 90 SER A C 1
ATOM 744 O O . SER A 1 90 ? 8.626 3.858 -11.740 1.00 69.06 90 SER A O 1
ATOM 746 N N . PRO A 1 91 ? 10.805 4.024 -11.170 1.00 63.88 91 PRO A N 1
ATOM 747 C CA . PRO A 1 91 ? 11.263 3.028 -12.126 1.00 63.88 91 PRO A CA 1
ATOM 748 C C . PRO A 1 91 ? 10.647 1.669 -11.804 1.00 63.88 91 PRO A C 1
ATOM 750 O O . PRO A 1 91 ? 10.726 1.178 -10.677 1.00 63.88 91 PRO A O 1
ATOM 753 N N . LYS A 1 92 ? 10.031 1.059 -12.818 1.00 64.94 92 LYS A N 1
ATOM 754 C CA . LYS A 1 92 ? 9.525 -0.309 -12.728 1.00 64.94 92 LYS A CA 1
ATOM 755 C C . LYS A 1 92 ? 10.693 -1.276 -12.944 1.00 64.94 92 LYS A C 1
ATOM 757 O O . LYS A 1 92 ? 11.453 -1.052 -13.887 1.00 64.94 92 LYS A O 1
ATOM 762 N N . PRO A 1 93 ? 10.825 -2.333 -12.129 1.00 60.06 93 PRO A N 1
ATOM 763 C CA . PRO A 1 93 ? 11.820 -3.386 -12.354 1.00 60.06 93 PRO A CA 1
ATOM 764 C C . PRO A 1 93 ? 11.717 -3.951 -13.778 1.00 60.06 93 PRO A C 1
ATOM 766 O O . PRO A 1 93 ? 10.624 -4.125 -14.312 1.00 60.06 93 PRO A O 1
ATOM 769 N N . GLU A 1 94 ? 12.851 -4.246 -14.404 1.00 60.31 94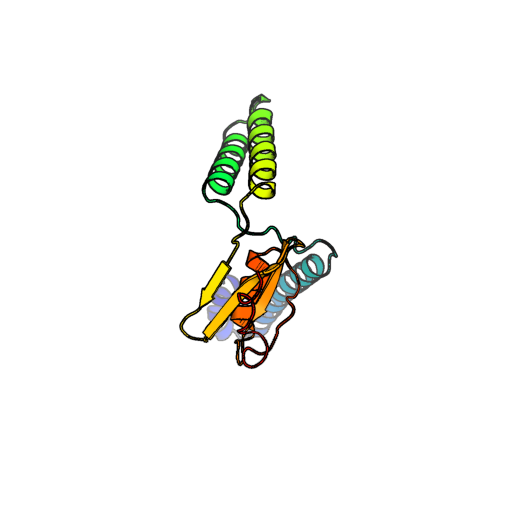 GLU A N 1
ATOM 770 C CA . GLU A 1 94 ? 12.869 -4.870 -15.736 1.00 60.31 94 GLU A CA 1
ATOM 771 C C . GLU A 1 94 ? 12.887 -6.401 -15.653 1.00 60.31 94 GLU A C 1
ATOM 773 O O . GLU A 1 94 ? 12.332 -7.075 -16.520 1.00 60.31 94 GLU A O 1
ATOM 778 N N . LEU A 1 95 ? 13.457 -6.945 -14.573 1.00 64.75 95 LEU A N 1
ATOM 779 C CA . LEU A 1 95 ? 13.573 -8.377 -14.334 1.00 64.75 95 LEU A CA 1
ATOM 780 C C . LEU A 1 95 ? 13.467 -8.684 -12.834 1.00 64.75 95 LEU A C 1
ATOM 782 O O . LEU A 1 95 ? 14.090 -8.017 -12.008 1.00 64.75 95 LEU A O 1
ATOM 786 N N . ILE A 1 96 ? 12.677 -9.698 -12.488 1.00 70.12 96 ILE A N 1
ATOM 787 C CA . ILE A 1 96 ? 12.565 -10.264 -11.140 1.00 70.12 96 ILE A CA 1
ATOM 788 C C . ILE A 1 96 ? 12.933 -11.739 -11.240 1.00 70.12 96 ILE A C 1
ATOM 790 O O . ILE A 1 96 ? 12.375 -12.462 -12.061 1.00 70.12 96 ILE A O 1
ATOM 794 N N . PHE A 1 97 ? 13.859 -12.187 -10.399 1.00 71.94 97 PHE A N 1
ATOM 795 C CA . PHE A 1 97 ? 14.275 -13.581 -10.337 1.00 71.94 97 PHE A CA 1
ATOM 796 C C . PHE A 1 97 ? 14.062 -14.123 -8.927 1.00 71.94 97 PHE A C 1
ATOM 798 O O . PHE A 1 97 ? 14.512 -13.513 -7.956 1.00 71.94 97 PHE A O 1
ATOM 805 N N . ASP A 1 98 ? 13.403 -15.274 -8.821 1.00 71.25 98 ASP A N 1
ATOM 806 C CA . ASP A 1 98 ? 13.280 -16.023 -7.572 1.00 71.25 98 ASP A CA 1
ATOM 807 C C . ASP A 1 98 ? 13.896 -17.411 -7.738 1.00 71.25 98 ASP A C 1
ATOM 809 O O . ASP A 1 98 ? 13.369 -18.288 -8.429 1.00 71.25 98 ASP A O 1
ATOM 813 N N . ALA A 1 99 ? 15.044 -17.580 -7.081 1.00 62.72 99 ALA A N 1
ATOM 814 C CA . ALA A 1 99 ? 15.850 -18.790 -7.117 1.00 62.72 99 ALA A CA 1
ATOM 815 C C . ALA A 1 99 ? 15.164 -19.986 -6.440 1.00 62.72 99 ALA A C 1
ATOM 817 O O . ALA A 1 99 ? 15.442 -21.125 -6.806 1.00 62.72 99 ALA A O 1
ATOM 818 N N . ASN A 1 100 ? 14.262 -19.752 -5.479 1.00 64.69 100 ASN A N 1
ATOM 819 C CA . ASN A 1 100 ? 13.624 -20.832 -4.721 1.00 64.69 100 ASN A CA 1
ATOM 820 C C . ASN A 1 100 ? 12.524 -21.536 -5.518 1.00 64.69 100 ASN A C 1
ATOM 822 O O . ASN A 1 100 ? 12.274 -22.723 -5.315 1.00 64.69 100 ASN A O 1
ATOM 826 N N . HIS A 1 101 ? 11.860 -20.812 -6.418 1.00 61.06 101 HIS A N 1
ATOM 827 C CA . HIS A 1 101 ? 10.747 -21.336 -7.212 1.00 61.06 101 HIS A CA 1
ATOM 828 C C . HIS A 1 101 ? 11.048 -21.402 -8.711 1.00 61.06 101 HIS A C 1
ATOM 830 O O . HIS A 1 101 ? 10.140 -21.668 -9.496 1.00 61.06 101 HIS A O 1
ATOM 836 N N . MET A 1 102 ? 12.308 -21.161 -9.104 1.00 66.19 102 MET A N 1
ATOM 837 C CA . MET A 1 102 ? 12.742 -21.067 -10.504 1.00 66.19 102 MET A CA 1
ATOM 838 C C . MET A 1 102 ? 11.800 -20.188 -11.340 1.00 66.19 102 MET A C 1
ATOM 840 O O . MET A 1 102 ? 11.465 -20.518 -12.473 1.00 66.19 102 MET A O 1
ATOM 844 N N . ALA A 1 103 ? 11.331 -19.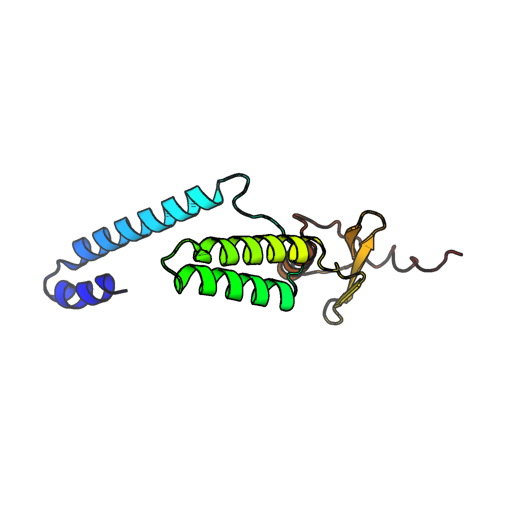084 -10.758 1.00 68.00 103 ALA A N 1
ATOM 845 C CA . ALA A 1 103 ? 10.374 -18.192 -11.392 1.00 68.00 103 ALA A CA 1
ATOM 846 C C . ALA A 1 103 ? 11.094 -16.935 -11.894 1.00 68.00 103 ALA A C 1
ATOM 848 O O . ALA A 1 103 ? 11.886 -16.328 -11.166 1.00 68.00 103 ALA A O 1
ATOM 849 N N . VAL A 1 104 ? 10.799 -16.532 -13.130 1.00 73.31 104 VAL A N 1
ATOM 850 C CA . VAL A 1 104 ? 11.372 -15.336 -13.760 1.00 73.31 104 VAL A CA 1
ATOM 851 C C . VAL A 1 104 ? 10.248 -14.413 -14.209 1.00 73.31 104 VAL A C 1
ATOM 853 O O . VAL A 1 104 ? 9.425 -14.776 -15.045 1.00 73.31 104 VAL A O 1
ATOM 856 N N . GLY A 1 105 ? 10.193 -13.212 -13.647 1.00 71.62 105 GLY A N 1
ATOM 857 C CA . GLY A 1 105 ? 9.327 -12.132 -14.102 1.00 71.62 105 GLY A CA 1
ATOM 858 C C . GLY A 1 105 ? 10.092 -11.222 -15.052 1.00 71.62 105 GLY A C 1
ATOM 859 O O . GLY A 1 105 ? 11.071 -10.608 -14.637 1.00 71.62 105 GLY A O 1
ATOM 860 N N . VAL A 1 106 ? 9.658 -11.117 -16.305 1.00 68.94 106 VAL A N 1
ATOM 861 C CA . VAL A 1 106 ? 10.250 -10.213 -17.299 1.00 68.94 106 VAL A CA 1
ATOM 862 C C . VAL A 1 106 ? 9.231 -9.148 -17.663 1.00 68.94 106 VAL A C 1
ATOM 864 O O . VAL A 1 106 ? 8.047 -9.429 -17.871 1.00 68.94 106 VAL A O 1
ATOM 867 N N . LYS A 1 107 ? 9.695 -7.906 -17.732 1.00 68.94 107 LYS A N 1
ATOM 868 C CA . LYS A 1 107 ? 8.904 -6.793 -18.237 1.00 68.94 107 LYS A CA 1
ATOM 869 C C . LYS A 1 107 ? 8.839 -6.870 -19.764 1.00 68.94 107 LYS A C 1
ATOM 871 O O . LYS A 1 107 ? 9.854 -6.741 -20.441 1.00 68.94 107 LYS A O 1
ATOM 876 N N . ASP A 1 108 ? 7.642 -7.076 -20.297 1.00 64.50 108 ASP A N 1
ATOM 877 C CA . ASP A 1 108 ? 7.395 -7.104 -21.738 1.00 64.50 108 ASP A CA 1
ATOM 878 C C . ASP A 1 108 ? 7.476 -5.691 -22.354 1.00 64.50 108 ASP A C 1
ATOM 880 O O . ASP A 1 108 ? 7.395 -4.677 -21.647 1.00 64.50 108 ASP A O 1
ATOM 884 N N . ARG A 1 109 ? 7.583 -5.614 -23.687 1.00 60.91 109 ARG A N 1
ATOM 885 C CA . ARG A 1 109 ? 7.641 -4.373 -24.484 1.00 60.91 109 ARG A CA 1
ATOM 886 C C . ARG A 1 109 ? 6.455 -3.436 -24.222 1.00 60.91 109 ARG A C 1
ATOM 888 O O . ARG A 1 109 ? 6.585 -2.228 -24.391 1.00 60.91 109 ARG A O 1
ATOM 895 N N . GLU A 1 110 ? 5.332 -3.967 -23.739 1.00 60.78 110 GLU A N 1
ATOM 896 C CA . GLU A 1 110 ? 4.149 -3.200 -23.324 1.00 60.78 110 GLU A CA 1
ATOM 897 C C . GLU A 1 110 ? 4.173 -2.718 -21.853 1.00 60.78 110 GLU A C 1
ATOM 899 O O . GLU A 1 110 ? 3.138 -2.312 -21.321 1.00 60.78 110 GLU A O 1
ATOM 904 N N . ASN A 1 111 ? 5.320 -2.759 -21.158 1.00 62.66 111 ASN A N 1
ATOM 905 C CA . ASN A 1 111 ? 5.450 -2.467 -19.717 1.00 62.66 111 ASN A CA 1
ATOM 906 C C . ASN A 1 111 ? 4.608 -3.392 -18.807 1.00 62.66 111 ASN A C 1
ATOM 908 O O . ASN A 1 111 ? 4.283 -3.011 -17.675 1.00 62.66 111 ASN A O 1
ATOM 912 N N . LYS A 1 112 ? 4.247 -4.592 -19.276 1.00 64.69 112 LYS A N 1
ATOM 913 C CA . LYS A 1 112 ? 3.490 -5.586 -18.499 1.00 64.69 112 LYS A CA 1
ATOM 914 C C . LYS A 1 112 ? 4.417 -6.646 -17.909 1.00 64.69 112 LYS A C 1
ATOM 916 O O . LYS A 1 112 ? 5.422 -6.983 -18.526 1.00 64.69 112 LYS A O 1
ATOM 921 N N . LEU A 1 113 ? 4.092 -7.163 -16.724 1.00 68.06 113 LEU A N 1
ATOM 922 C CA . LEU A 1 113 ? 4.834 -8.273 -16.127 1.00 68.06 113 LEU A CA 1
ATOM 923 C C . LEU A 1 113 ? 4.376 -9.580 -16.786 1.00 68.06 113 LEU A C 1
ATOM 925 O O . LEU A 1 113 ? 3.216 -9.974 -16.651 1.00 68.06 113 LEU A O 1
ATOM 929 N N . VAL A 1 114 ? 5.302 -10.279 -17.436 1.00 71.56 114 VAL A N 1
ATOM 930 C CA . VAL A 1 114 ? 5.117 -11.669 -17.862 1.00 71.56 114 VAL A CA 1
ATOM 931 C C . VAL A 1 114 ? 5.925 -12.555 -16.927 1.00 71.56 114 VAL A C 1
ATOM 933 O O . VAL A 1 114 ? 7.117 -12.338 -16.721 1.00 71.56 114 VAL A O 1
ATOM 936 N N . THR A 1 115 ? 5.267 -13.541 -16.327 1.00 72.88 115 THR A N 1
ATOM 937 C CA . THR A 1 115 ? 5.897 -14.458 -15.369 1.00 72.88 115 THR A CA 1
ATOM 938 C C . THR A 1 115 ? 6.081 -15.837 -15.984 1.00 72.88 115 THR A C 1
ATOM 940 O O . THR A 1 115 ? 5.109 -16.465 -16.395 1.00 72.88 115 THR A O 1
ATOM 943 N N . TYR A 1 116 ? 7.319 -16.315 -16.011 1.00 73.38 116 TYR A N 1
ATOM 944 C CA . TYR A 1 116 ? 7.701 -17.656 -16.436 1.00 73.38 116 TYR A CA 1
ATOM 945 C C . TYR A 1 116 ? 7.948 -18.507 -15.195 1.00 73.38 116 TYR A C 1
ATOM 947 O O . TYR A 1 116 ? 8.884 -18.240 -14.440 1.00 73.38 116 TYR A O 1
ATOM 955 N N . ALA A 1 117 ? 7.081 -19.485 -14.944 1.00 70.25 117 ALA A N 1
ATOM 956 C CA . ALA A 1 117 ? 7.202 -20.385 -13.801 1.00 70.25 117 ALA A CA 1
ATOM 957 C C . ALA A 1 117 ? 6.425 -21.684 -14.049 1.00 70.25 117 ALA A C 1
ATOM 959 O O . ALA A 1 117 ? 5.280 -21.637 -14.494 1.00 70.25 117 ALA A O 1
ATOM 960 N N . ASP A 1 118 ? 7.008 -22.828 -13.686 1.00 65.94 118 ASP A N 1
ATOM 961 C CA . ASP A 1 118 ? 6.306 -24.122 -13.706 1.00 65.94 118 ASP A CA 1
ATOM 962 C C . ASP A 1 118 ? 5.348 -24.267 -12.523 1.00 65.94 118 ASP A C 1
ATOM 964 O O . ASP A 1 118 ? 4.210 -24.717 -12.662 1.00 65.94 118 ASP A O 1
ATOM 968 N N . LYS A 1 119 ? 5.802 -23.870 -11.329 1.00 67.19 119 LYS A N 1
ATOM 969 C CA . LYS A 1 119 ? 5.006 -23.877 -10.099 1.00 67.19 119 LYS A CA 1
ATOM 970 C C . LYS A 1 119 ? 5.321 -22.630 -9.290 1.00 67.19 119 LYS A C 1
ATOM 972 O O . LYS A 1 119 ? 6.384 -22.523 -8.691 1.00 67.19 119 LYS A O 1
ATOM 977 N N . MET A 1 120 ? 4.369 -21.705 -9.243 1.00 69.56 120 MET A N 1
ATOM 978 C CA . MET A 1 120 ? 4.474 -20.487 -8.445 1.00 69.56 120 MET A CA 1
ATOM 979 C C . MET A 1 120 ? 3.327 -20.434 -7.431 1.00 69.56 120 MET A C 1
ATOM 981 O O . MET A 1 120 ? 2.165 -20.534 -7.838 1.00 69.56 120 MET A O 1
ATOM 985 N N . PRO A 1 121 ? 3.611 -20.267 -6.127 1.00 76.19 121 PRO A N 1
ATOM 986 C CA . PRO A 1 121 ? 2.572 -20.051 -5.128 1.00 76.19 121 PRO A CA 1
ATOM 987 C C . PRO A 1 121 ? 1.713 -18.830 -5.479 1.00 76.19 121 PRO A C 1
ATOM 989 O O . PRO A 1 121 ? 2.237 -17.800 -5.911 1.00 76.19 121 PRO A O 1
ATOM 992 N N . ALA A 1 122 ? 0.399 -18.916 -5.240 1.00 75.56 122 ALA A N 1
ATOM 993 C CA . ALA A 1 122 ? -0.535 -17.822 -5.526 1.00 75.56 122 ALA A CA 1
ATOM 994 C C . ALA A 1 122 ? -0.120 -16.509 -4.839 1.00 75.56 122 ALA A C 1
ATOM 996 O O . ALA A 1 122 ? -0.219 -15.445 -5.437 1.00 75.56 122 ALA A O 1
ATOM 997 N N . PHE A 1 123 ? 0.425 -16.592 -3.621 1.00 76.31 123 PHE A N 1
ATOM 998 C CA . PHE A 1 123 ? 0.936 -15.433 -2.893 1.00 76.31 123 PHE A CA 1
ATOM 999 C C . PHE A 1 123 ? 2.081 -14.722 -3.628 1.00 76.31 123 PHE A C 1
ATOM 1001 O O . PHE A 1 123 ? 2.008 -13.510 -3.816 1.00 76.31 123 PHE A O 1
ATOM 1008 N N . ASN A 1 124 ? 3.103 -15.453 -4.094 1.00 76.75 124 ASN A N 1
ATOM 1009 C CA . ASN A 1 124 ? 4.225 -14.845 -4.819 1.00 76.75 124 ASN A CA 1
ATOM 1010 C C . ASN A 1 124 ? 3.743 -14.216 -6.131 1.00 76.75 124 ASN A C 1
ATOM 1012 O O . ASN A 1 124 ? 4.213 -13.139 -6.493 1.00 76.75 124 ASN A O 1
ATOM 1016 N N . ARG A 1 125 ? 2.780 -14.853 -6.818 1.00 74.00 125 ARG A N 1
ATOM 1017 C CA . ARG A 1 125 ? 2.175 -14.293 -8.034 1.00 74.00 125 ARG A CA 1
ATOM 1018 C C . ARG A 1 125 ? 1.523 -12.946 -7.730 1.00 74.00 125 ARG A C 1
ATOM 1020 O O . ARG A 1 125 ? 1.885 -11.952 -8.351 1.00 74.00 125 ARG A O 1
ATOM 1027 N N . THR A 1 126 ? 0.630 -12.903 -6.742 1.00 76.12 126 THR A N 1
ATOM 1028 C CA . THR A 1 126 ?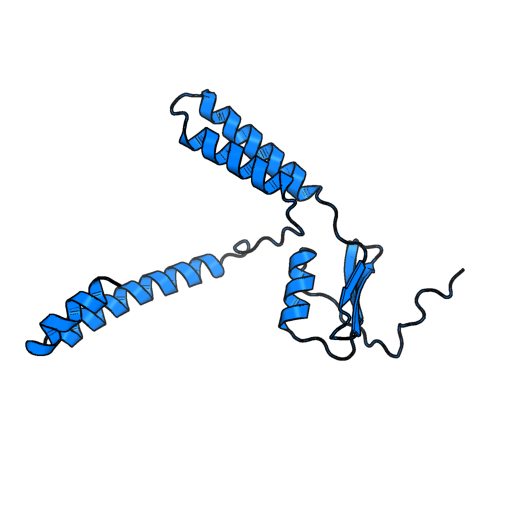 -0.066 -11.673 -6.341 1.00 76.12 126 THR A CA 1
ATOM 1029 C C . THR A 1 126 ? 0.907 -10.598 -5.852 1.00 76.12 126 THR A C 1
ATOM 1031 O O . THR A 1 126 ? 0.711 -9.411 -6.098 1.00 76.12 126 THR A O 1
ATOM 1034 N N . TYR A 1 127 ? 1.985 -10.992 -5.172 1.00 77.50 127 TYR A N 1
ATOM 1035 C CA . TYR A 1 127 ? 3.021 -10.064 -4.729 1.00 77.50 127 TYR A CA 1
ATOM 1036 C C . TYR A 1 127 ? 3.724 -9.394 -5.919 1.00 77.50 127 TYR A C 1
ATOM 1038 O O . TYR A 1 127 ? 3.862 -8.171 -5.935 1.00 77.50 127 TYR A O 1
ATOM 1046 N N . TRP A 1 128 ? 4.104 -10.157 -6.948 1.00 76.69 128 TRP A N 1
ATOM 1047 C CA . TRP A 1 128 ? 4.775 -9.605 -8.133 1.00 76.69 128 TRP A CA 1
ATOM 1048 C C . TRP A 1 128 ? 3.840 -8.764 -8.996 1.00 76.69 128 TRP A C 1
ATOM 1050 O O . TRP A 1 128 ? 4.243 -7.691 -9.449 1.00 76.69 128 TRP A O 1
ATOM 1060 N N . THR A 1 129 ? 2.593 -9.205 -9.191 1.00 74.81 129 THR A N 1
ATOM 1061 C CA . THR A 1 129 ? 1.592 -8.434 -9.946 1.00 74.81 129 THR A CA 1
ATOM 1062 C C . THR A 1 129 ? 1.324 -7.097 -9.270 1.00 74.81 129 THR A C 1
ATOM 1064 O O . THR A 1 129 ? 1.386 -6.057 -9.927 1.00 74.81 129 THR A O 1
ATOM 1067 N N . ASN A 1 130 ? 1.145 -7.096 -7.946 1.00 75.06 130 ASN A N 1
ATOM 1068 C CA . ASN A 1 130 ? 0.946 -5.875 -7.170 1.00 75.06 130 ASN A CA 1
ATOM 1069 C C . ASN A 1 130 ? 2.152 -4.938 -7.258 1.00 75.06 130 ASN A C 1
ATOM 1071 O O . ASN A 1 130 ? 1.975 -3.737 -7.447 1.00 75.06 130 ASN A O 1
ATOM 1075 N N . TRP A 1 131 ? 3.374 -5.471 -7.174 1.00 70.12 131 TRP A N 1
ATOM 1076 C CA . TRP A 1 131 ? 4.592 -4.661 -7.253 1.00 70.12 131 TRP A CA 1
ATOM 1077 C C . TRP A 1 131 ? 4.763 -3.978 -8.621 1.00 70.12 131 TRP A C 1
ATOM 1079 O O . TRP A 1 131 ? 5.256 -2.851 -8.710 1.00 70.12 131 TRP A O 1
ATOM 1089 N N . PHE A 1 132 ? 4.273 -4.621 -9.685 1.00 69.56 132 PHE A N 1
ATOM 1090 C CA . PHE A 1 132 ? 4.201 -4.052 -11.034 1.00 69.56 132 PHE A CA 1
ATOM 1091 C C . PHE A 1 132 ? 2.972 -3.165 -11.292 1.00 69.56 132 PHE A C 1
ATOM 1093 O O . PHE A 1 132 ? 2.874 -2.554 -12.362 1.00 69.56 132 PHE A O 1
ATOM 1100 N N . GLY A 1 133 ? 2.054 -3.058 -10.331 1.00 67.06 133 GLY A N 1
ATOM 1101 C CA . GLY A 1 133 ? 0.826 -2.278 -10.463 1.00 67.06 133 GLY A CA 1
ATOM 1102 C C . GLY A 1 133 ? -0.248 -2.953 -11.330 1.00 67.06 133 GLY A C 1
ATOM 1103 O O . GLY A 1 133 ? -1.041 -2.266 -11.970 1.00 67.06 133 GLY A O 1
ATOM 1104 N N . GLN A 1 134 ? -0.250 -4.287 -11.416 1.00 69.00 134 GLN A N 1
ATOM 1105 C CA . GLN A 1 134 ? -1.168 -5.070 -12.246 1.00 69.00 134 GLN A CA 1
ATOM 1106 C C . GLN A 1 134 ? -2.095 -5.942 -11.402 1.00 69.00 134 GLN A C 1
ATOM 1108 O O . GLN A 1 134 ? -1.699 -6.486 -10.374 1.00 69.00 134 GLN A O 1
ATOM 1113 N N . LYS A 1 135 ? -3.336 -6.101 -11.872 1.00 62.00 135 LYS A N 1
ATOM 1114 C CA . LYS A 1 135 ? -4.344 -6.943 -11.217 1.00 62.00 135 LYS A CA 1
ATOM 1115 C C . LYS A 1 135 ? -4.064 -8.438 -11.407 1.00 62.00 135 LYS A C 1
ATOM 1117 O O . LYS A 1 135 ? -4.297 -9.206 -10.488 1.00 62.00 135 LYS A O 1
ATOM 1122 N N . ASP A 1 136 ? -3.525 -8.812 -12.566 1.00 62.44 136 ASP A N 1
ATOM 1123 C CA . ASP A 1 136 ? -3.143 -10.179 -12.921 1.00 62.44 136 ASP A CA 1
ATOM 1124 C C . ASP A 1 136 ? -1.949 -10.161 -13.885 1.00 62.44 136 ASP A C 1
ATOM 1126 O O . ASP A 1 136 ? -1.812 -9.231 -14.686 1.00 62.44 136 ASP A O 1
ATOM 1130 N N . SER A 1 137 ? -1.109 -11.199 -13.830 1.00 62.75 137 SER A N 1
ATOM 1131 C CA . SER A 1 137 ? -0.063 -11.470 -14.822 1.00 62.75 137 SER A CA 1
ATOM 1132 C C . SER A 1 137 ? -0.348 -12.763 -15.571 1.00 62.75 137 SER A C 1
ATOM 1134 O O . SER A 1 137 ? -0.846 -13.749 -15.018 1.00 62.75 137 SER A O 1
ATOM 1136 N N . MET A 1 138 ? 0.011 -12.765 -16.851 1.00 65.19 138 MET A N 1
ATOM 1137 C CA . MET A 1 138 ? 0.025 -13.974 -17.659 1.00 65.19 138 MET A CA 1
ATOM 1138 C C . MET A 1 138 ? 1.183 -14.866 -17.201 1.00 65.19 138 MET A C 1
ATOM 1140 O O . MET A 1 138 ? 2.313 -14.396 -17.030 1.00 65.19 138 MET A O 1
ATOM 1144 N N . VAL A 1 139 ? 0.890 -16.149 -16.971 1.00 67.69 139 VAL A N 1
ATOM 1145 C CA . VAL A 1 139 ? 1.880 -17.129 -16.511 1.00 67.69 139 VAL A CA 1
ATOM 1146 C C . VAL A 1 139 ? 2.120 -18.151 -17.594 1.00 67.69 139 VAL A C 1
ATOM 1148 O O . VAL A 1 139 ? 1.181 -18.794 -18.058 1.00 67.69 139 VAL A O 1
ATOM 1151 N N . LEU A 1 140 ? 3.379 -18.262 -17.995 1.00 71.94 140 LEU A N 1
ATOM 1152 C CA . LEU A 1 140 ? 3.824 -19.134 -19.065 1.00 71.94 140 LEU A CA 1
ATOM 1153 C C . LEU A 1 140 ? 4.696 -20.263 -18.489 1.00 71.94 140 LEU A C 1
ATOM 1155 O O . LEU A 1 140 ? 5.522 -19.995 -17.610 1.00 71.94 140 LEU A O 1
ATOM 1159 N N . PRO A 1 141 ? 4.535 -21.511 -18.969 1.00 67.00 141 PRO A N 1
ATOM 1160 C CA . PRO A 1 141 ? 5.383 -22.625 -18.553 1.00 67.00 141 PRO A CA 1
ATOM 1161 C C . PRO A 1 141 ? 6.830 -22.396 -19.006 1.00 67.00 141 PRO A C 1
ATOM 1163 O O . PRO A 1 141 ? 7.073 -21.827 -20.080 1.00 67.00 141 PRO A O 1
ATOM 1166 N N . LEU A 1 142 ? 7.786 -22.830 -18.180 1.00 65.12 142 LEU A N 1
ATOM 1167 C CA . LEU A 1 142 ? 9.220 -22.612 -18.414 1.00 65.12 142 LEU A CA 1
ATOM 1168 C C . LEU A 1 142 ? 9.731 -23.445 -19.594 1.00 65.12 142 LEU A C 1
ATOM 1170 O O . LEU A 1 142 ? 10.494 -22.942 -20.414 1.00 65.12 142 LEU A O 1
ATOM 1174 N N . GLU A 1 143 ? 9.262 -24.685 -19.716 1.00 59.16 143 GLU A N 1
ATOM 1175 C CA . GLU A 1 143 ? 9.807 -25.704 -20.624 1.00 59.16 143 GLU A CA 1
ATOM 1176 C C . GLU A 1 143 ? 9.836 -25.278 -22.108 1.00 59.16 143 GLU A C 1
ATOM 1178 O O . GLU A 1 143 ? 10.766 -25.620 -22.832 1.00 59.16 143 GLU A O 1
ATOM 1183 N N . ASN A 1 144 ? 8.883 -24.443 -22.546 1.00 55.53 144 ASN A N 1
ATOM 1184 C CA . ASN A 1 144 ? 8.766 -23.997 -23.943 1.00 55.53 144 ASN A CA 1
ATOM 1185 C C . ASN A 1 144 ? 9.299 -22.578 -24.219 1.00 55.53 144 ASN A C 1
ATOM 1187 O O . ASN A 1 144 ? 9.347 -22.173 -25.378 1.00 55.53 144 ASN A O 1
ATOM 1191 N N . ASN A 1 145 ? 9.682 -21.807 -23.193 1.00 54.56 145 ASN A N 1
ATOM 1192 C CA . ASN A 1 145 ? 9.946 -20.363 -23.331 1.00 54.56 145 ASN A CA 1
ATOM 1193 C C . ASN A 1 145 ? 11.348 -19.920 -22.881 1.00 54.56 145 ASN A C 1
ATOM 1195 O O . ASN A 1 145 ? 11.651 -18.728 -22.902 1.00 54.56 145 ASN A O 1
ATOM 1199 N N . ILE A 1 146 ? 12.235 -20.856 -22.522 1.00 53.44 146 ILE A N 1
ATOM 1200 C CA . ILE A 1 146 ? 13.638 -20.557 -22.161 1.00 53.44 146 ILE A CA 1
ATOM 1201 C C . ILE A 1 146 ? 14.445 -20.000 -23.364 1.00 53.44 146 ILE A C 1
ATOM 1203 O O . ILE A 1 146 ? 15.510 -19.420 -23.181 1.00 53.44 146 ILE A O 1
ATOM 1207 N N . PHE A 1 147 ? 13.918 -20.071 -24.594 1.00 52.34 147 PHE A N 1
ATOM 1208 C CA . PHE A 1 147 ? 14.590 -19.620 -25.824 1.00 52.34 147 PHE A CA 1
ATOM 1209 C C . PHE A 1 147 ? 14.546 -18.104 -26.110 1.00 52.34 147 PHE A C 1
ATOM 1211 O O . PHE A 1 147 ? 14.911 -17.682 -27.209 1.00 52.34 147 PHE A O 1
ATOM 1218 N N . LEU A 1 148 ? 14.157 -17.253 -25.155 1.00 52.44 148 LEU A N 1
ATOM 1219 C CA . LEU A 1 148 ? 14.042 -15.798 -25.367 1.00 52.44 148 LEU A CA 1
ATOM 1220 C C . LEU A 1 148 ? 15.374 -15.022 -25.489 1.00 52.44 148 LEU A C 1
ATOM 1222 O O . LEU A 1 148 ? 15.385 -13.803 -25.339 1.00 52.44 148 LEU A O 1
ATOM 1226 N N . THR A 1 149 ? 16.486 -15.675 -25.835 1.00 47.91 149 THR A N 1
ATOM 1227 C CA . THR A 1 149 ? 17.729 -14.987 -26.245 1.00 47.91 149 THR A CA 1
ATOM 1228 C C . THR A 1 149 ? 18.385 -15.532 -27.520 1.00 47.91 149 THR A C 1
ATOM 1230 O O . THR A 1 149 ? 19.528 -15.183 -27.801 1.00 47.91 149 THR A O 1
ATOM 1233 N N . HIS A 1 150 ? 17.683 -16.312 -28.353 1.00 41.59 150 HIS A N 1
ATOM 1234 C CA . HIS A 1 150 ? 18.172 -16.679 -29.697 1.00 41.59 150 HIS A CA 1
ATOM 1235 C C . HIS A 1 150 ? 17.505 -15.888 -30.835 1.00 41.59 150 HIS A C 1
ATOM 1237 O O . HIS A 1 150 ? 17.023 -16.464 -31.800 1.00 41.59 150 HIS A O 1
ATOM 1243 N N . TYR A 1 151 ? 17.521 -14.559 -30.743 1.00 41.78 151 TYR A N 1
ATOM 1244 C CA . TYR A 1 151 ? 17.433 -13.631 -31.882 1.00 41.78 151 TYR A CA 1
ATOM 1245 C C . TYR A 1 151 ? 18.261 -12.401 -31.456 1.00 41.78 151 TYR A C 1
ATOM 1247 O O . TYR A 1 151 ? 17.961 -11.815 -30.421 1.00 41.78 151 TYR A O 1
ATOM 1255 N N . GLY A 1 152 ? 19.412 -12.084 -32.056 1.00 37.53 152 GLY A N 1
ATOM 1256 C CA . GLY A 1 152 ? 19.613 -11.853 -33.484 1.00 37.53 152 GLY A CA 1
ATOM 1257 C C . GLY A 1 152 ? 19.525 -10.354 -33.709 1.00 37.53 152 GLY A C 1
ATOM 1258 O O . GLY A 1 152 ? 18.379 -9.889 -33.877 1.00 37.53 152 GLY A O 1
#

pLDDT: mean 77.03, std 12.71, range [37.53, 95.5]